Protein AF-A0A1T5GIB3-F1 (afdb_monomer_lite)

Radius of gyration: 11.94 Å; chains: 1; bounding box: 27×24×28 Å

Organism: NCBI:txid53254

pLDDT: mean 91.81, std 6.46, range [56.78, 97.5]

Structure (mmCIF, N/CA/C/O backbone):
data_AF-A0A1T5GIB3-F1
#
_entry.id   AF-A0A1T5GIB3-F1
#
loop_
_atom_site.group_PDB
_atom_site.id
_atom_site.type_symbol
_atom_site.label_atom_id
_atom_site.label_alt_id
_atom_site.label_comp_id
_atom_site.label_asym_id
_atom_site.label_entity_id
_atom_site.label_seq_id
_atom_site.pdbx_PDB_ins_code
_atom_site.Cartn_x
_atom_site.Cartn_y
_atom_site.Cartn_z
_atom_site.occupancy
_atom_site.B_iso_or_equiv
_atom_site.auth_seq_id
_atom_site.auth_comp_id
_atom_site.auth_asym_id
_atom_site.auth_atom_id
_atom_site.pdbx_PDB_model_num
ATOM 1 N N . MET A 1 1 ? 1.536 8.442 6.281 1.00 93.12 1 MET A N 1
ATOM 2 C CA . MET A 1 1 ? 0.271 8.766 5.580 1.00 93.12 1 MET A CA 1
ATOM 3 C C . MET A 1 1 ? -0.548 7.490 5.480 1.00 93.12 1 MET A C 1
ATOM 5 O O . MET A 1 1 ? 0.037 6.415 5.588 1.00 93.12 1 MET A O 1
ATOM 9 N N . PHE A 1 2 ? -1.867 7.590 5.321 1.00 95.62 2 PHE A N 1
ATOM 10 C CA . PHE A 1 2 ? -2.751 6.427 5.198 1.00 95.62 2 PHE A CA 1
ATOM 11 C C . PHE A 1 2 ? -3.432 6.413 3.842 1.00 95.62 2 PHE A C 1
ATOM 13 O O . PHE A 1 2 ? -3.676 7.462 3.249 1.00 95.62 2 PHE A O 1
ATOM 20 N N . GLY A 1 3 ? -3.688 5.212 3.343 1.00 95.94 3 GLY A N 1
ATOM 21 C CA . GLY A 1 3 ? -4.389 5.028 2.091 1.00 95.94 3 GLY A CA 1
ATOM 22 C C . GLY A 1 3 ? -4.905 3.613 1.925 1.00 95.94 3 GLY A C 1
ATOM 23 O O . GLY A 1 3 ? -4.676 2.722 2.751 1.00 95.94 3 GLY A O 1
ATOM 24 N N . THR A 1 4 ? -5.600 3.407 0.815 1.00 97.25 4 THR A N 1
ATOM 25 C CA . THR A 1 4 ? -6.237 2.136 0.479 1.00 97.25 4 THR A CA 1
ATOM 26 C C . THR A 1 4 ? -5.755 1.651 -0.880 1.00 97.25 4 THR A C 1
ATOM 28 O O . THR A 1 4 ? -5.724 2.411 -1.846 1.00 97.25 4 THR A O 1
ATOM 31 N N . ILE A 1 5 ? -5.398 0.372 -0.990 1.00 97.12 5 ILE A N 1
ATOM 32 C CA . ILE A 1 5 ? -5.008 -0.222 -2.273 1.00 97.12 5 ILE A CA 1
ATOM 33 C C . ILE A 1 5 ? -6.232 -0.286 -3.186 1.00 97.12 5 ILE A C 1
ATOM 35 O O . ILE A 1 5 ? -7.143 -1.075 -2.957 1.00 97.12 5 ILE A O 1
ATOM 39 N N . CYS A 1 6 ? -6.277 0.549 -4.224 1.00 96.88 6 CYS A N 1
ATOM 40 C CA . CYS A 1 6 ? -7.415 0.620 -5.145 1.00 96.88 6 CYS A CA 1
ATOM 41 C C . CYS A 1 6 ? -7.248 -0.316 -6.349 1.00 96.88 6 CYS A C 1
ATOM 43 O O . CYS A 1 6 ? -8.231 -0.716 -6.976 1.00 96.88 6 CYS A O 1
ATOM 45 N N . ARG A 1 7 ? -6.007 -0.697 -6.672 1.00 96.56 7 ARG A N 1
ATOM 46 C CA . ARG A 1 7 ? -5.695 -1.631 -7.756 1.00 96.56 7 ARG A CA 1
ATOM 47 C C . ARG A 1 7 ? -4.419 -2.400 -7.448 1.00 96.56 7 ARG A C 1
ATOM 49 O O . ARG A 1 7 ? -3.426 -1.802 -7.050 1.00 96.56 7 ARG A O 1
ATOM 56 N N . TRP A 1 8 ? -4.420 -3.701 -7.715 1.00 95.94 8 TRP A N 1
ATOM 57 C CA . TRP A 1 8 ? -3.234 -4.550 -7.627 1.00 95.94 8 TRP A CA 1
ATOM 58 C C . TRP A 1 8 ? -3.109 -5.403 -8.888 1.00 95.94 8 TRP A C 1
ATOM 60 O O . TRP A 1 8 ? -4.090 -5.993 -9.338 1.00 95.94 8 TRP A O 1
ATOM 70 N N . GLY A 1 9 ? -1.930 -5.402 -9.505 1.00 91.62 9 GLY A N 1
ATOM 71 C CA . GLY A 1 9 ? -1.633 -6.145 -10.725 1.00 91.62 9 GLY A CA 1
ATOM 72 C C . GLY A 1 9 ? -0.829 -7.414 -10.451 1.00 91.62 9 GLY A C 1
ATOM 73 O O . GLY A 1 9 ? -0.115 -7.523 -9.461 1.00 91.62 9 GLY A O 1
ATOM 74 N N . THR A 1 10 ? -0.863 -8.349 -11.399 1.00 82.50 10 THR A N 1
ATOM 75 C CA . THR A 1 10 ? -0.174 -9.653 -11.310 1.00 82.50 10 THR A CA 1
ATOM 76 C C . THR A 1 10 ? 1.353 -9.576 -11.392 1.00 82.50 10 THR A C 1
ATOM 78 O O . THR A 1 10 ? 2.031 -10.582 -11.221 1.00 82.50 10 THR A O 1
ATOM 81 N N . ARG A 1 11 ? 1.916 -8.394 -11.667 1.00 87.44 11 ARG A N 1
ATOM 82 C CA . ARG A 1 11 ? 3.366 -8.163 -11.766 1.00 87.44 11 ARG A CA 1
ATOM 83 C C . ARG A 1 11 ? 3.967 -7.567 -10.486 1.00 87.44 11 ARG A C 1
ATOM 85 O O . ARG A 1 11 ? 5.030 -6.958 -10.550 1.00 87.44 11 ARG A O 1
ATOM 92 N N . GLY A 1 12 ? 3.275 -7.686 -9.351 1.00 90.50 12 GLY A N 1
ATOM 93 C CA . GLY A 1 12 ? 3.761 -7.185 -8.064 1.00 90.50 12 GLY A CA 1
ATOM 94 C C . GLY A 1 12 ? 3.821 -5.658 -7.997 1.00 90.50 12 GLY A C 1
ATOM 95 O O . GLY A 1 12 ? 4.755 -5.101 -7.433 1.00 90.50 12 GLY A O 1
ATOM 96 N N . PHE A 1 13 ? 2.860 -4.964 -8.604 1.00 94.12 13 PHE A N 1
ATOM 97 C CA . PHE A 1 13 ? 2.692 -3.519 -8.457 1.00 94.12 13 PHE A CA 1
ATOM 98 C C . PHE A 1 13 ? 1.219 -3.144 -8.539 1.00 94.12 13 PHE A C 1
ATOM 100 O O . PHE A 1 13 ? 0.396 -3.894 -9.069 1.00 94.12 13 PHE A O 1
ATOM 107 N N . GLY A 1 14 ? 0.891 -1.949 -8.069 1.00 95.94 14 GLY A N 1
ATOM 108 C CA . GLY A 1 14 ? -0.473 -1.461 -8.059 1.00 95.94 14 GLY A CA 1
ATOM 109 C C . GLY A 1 14 ? -0.5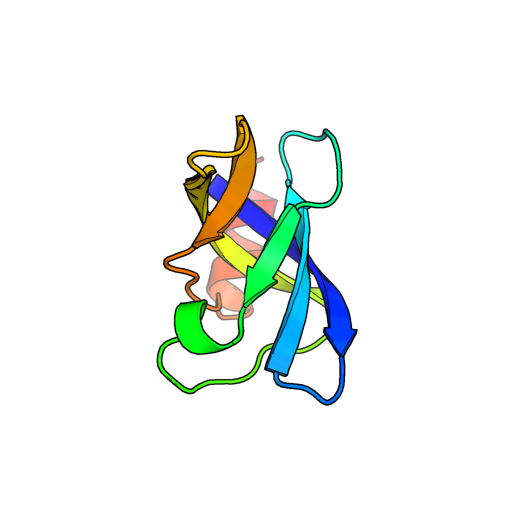64 0.037 -7.833 1.00 95.94 14 GLY A C 1
ATOM 110 O O . GLY A 1 14 ? 0.387 0.785 -8.068 1.00 95.94 14 GLY A O 1
ATOM 111 N N . PHE A 1 15 ? -1.738 0.447 -7.374 1.00 97.00 15 PHE A N 1
ATOM 112 C CA . PHE A 1 15 ? -2.057 1.822 -7.045 1.00 97.00 15 PHE A CA 1
ATOM 113 C C . PHE A 1 15 ? -2.698 1.899 -5.663 1.00 97.00 15 PHE A C 1
ATOM 115 O O . PHE A 1 15 ? -3.508 1.049 -5.275 1.00 97.00 15 PHE A O 1
ATOM 122 N N . LEU A 1 16 ? -2.310 2.939 -4.941 1.00 97.00 16 LEU A N 1
ATOM 123 C CA . LEU A 1 16 ? -2.809 3.313 -3.635 1.00 97.00 16 LEU A CA 1
ATOM 124 C C . LEU A 1 16 ? -3.576 4.623 -3.772 1.00 97.00 16 LEU A C 1
ATOM 126 O O . LEU A 1 16 ? -3.062 5.576 -4.349 1.00 97.00 16 LEU A O 1
ATOM 130 N N . ARG A 1 17 ? -4.780 4.676 -3.211 1.00 97.50 17 ARG A N 1
ATOM 131 C CA . ARG A 1 17 ? -5.537 5.912 -3.049 1.00 97.50 17 ARG A CA 1
ATOM 132 C C . ARG A 1 17 ? -5.213 6.530 -1.688 1.00 97.50 17 ARG A C 1
ATOM 134 O O . ARG A 1 17 ? -5.484 5.862 -0.686 1.00 97.50 17 ARG A O 1
ATOM 141 N N . PRO A 1 18 ? -4.637 7.740 -1.637 1.00 96.75 18 PRO A N 1
ATOM 142 C CA . 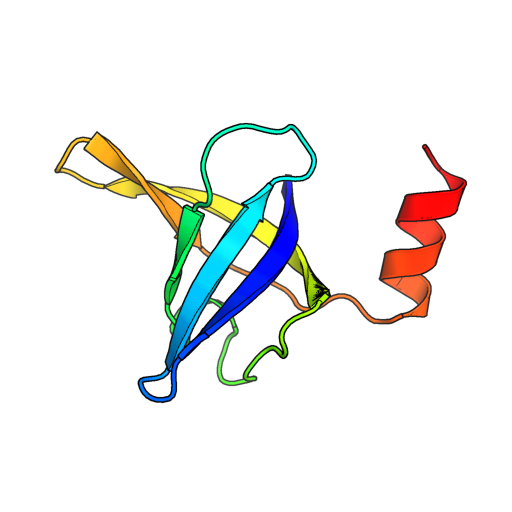PRO A 1 18 ? -4.406 8.456 -0.386 1.00 96.75 18 PRO A CA 1
ATOM 143 C C . PRO A 1 18 ? -5.717 8.831 0.317 1.00 96.75 18 PRO A C 1
ATOM 145 O O . PRO A 1 18 ? -6.708 9.149 -0.346 1.00 96.75 18 PRO A O 1
ATOM 148 N N . ASP A 1 19 ? -5.728 8.808 1.651 1.00 94.81 19 ASP A N 1
ATOM 149 C CA . ASP A 1 19 ? -6.897 9.215 2.447 1.00 94.81 19 ASP A CA 1
ATOM 150 C C . ASP A 1 19 ? -7.053 10.750 2.513 1.00 94.81 19 ASP A C 1
ATOM 152 O O . ASP A 1 19 ? -8.160 11.251 2.696 1.00 94.81 19 ASP A O 1
ATOM 156 N N . ASP A 1 20 ? -5.969 11.508 2.326 1.00 90.00 20 ASP A N 1
ATOM 157 C CA . ASP A 1 20 ? -5.962 12.977 2.240 1.00 90.00 20 ASP A CA 1
ATOM 158 C C . ASP A 1 20 ? -6.430 13.514 0.873 1.00 90.00 20 ASP A C 1
ATOM 160 O O . ASP A 1 20 ? -6.536 14.727 0.674 1.00 90.00 20 ASP A O 1
ATOM 164 N N . GLY A 1 21 ? -6.785 12.615 -0.048 1.00 85.19 21 GLY A N 1
ATOM 165 C CA . GLY A 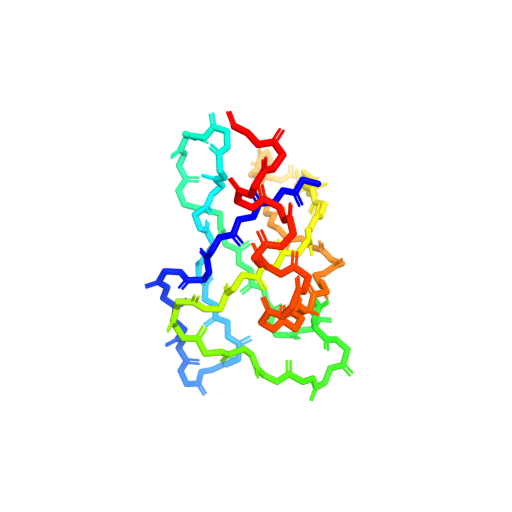1 21 ? -7.221 12.937 -1.402 1.00 85.19 21 GLY A CA 1
ATOM 166 C C . GLY A 1 21 ? -6.058 13.071 -2.389 1.00 85.19 21 GLY A C 1
ATOM 167 O O . GLY A 1 21 ? -4.919 12.724 -2.105 1.00 85.19 21 GLY A O 1
ATOM 168 N N . GLY A 1 22 ? -6.353 13.547 -3.600 1.00 88.88 22 GLY A N 1
ATOM 169 C CA . GLY A 1 22 ? -5.368 13.637 -4.683 1.00 88.88 22 GLY A CA 1
ATOM 170 C C . GLY A 1 22 ? -5.383 12.439 -5.635 1.00 88.88 22 GLY A C 1
ATOM 171 O O . GLY A 1 22 ? -6.361 11.693 -5.714 1.00 88.88 22 GLY A O 1
ATOM 172 N N . GLU A 1 23 ? -4.322 12.318 -6.432 1.00 93.44 23 GLU A N 1
ATOM 173 C CA . GLU A 1 23 ? -4.209 11.285 -7.465 1.00 93.44 23 GLU A CA 1
ATOM 174 C C . GLU A 1 23 ? -3.771 9.936 -6.880 1.00 93.44 23 GLU A C 1
ATOM 176 O O . GLU A 1 23 ? -3.029 9.869 -5.900 1.00 93.44 23 GLU A O 1
ATOM 181 N N . ASP A 1 24 ? -4.205 8.846 -7.515 1.00 96.31 24 ASP A N 1
ATOM 182 C CA . ASP A 1 24 ? -3.791 7.500 -7.125 1.00 96.31 24 ASP A CA 1
ATOM 183 C C . ASP A 1 24 ? -2.264 7.349 -7.304 1.00 96.31 24 ASP A C 1
ATOM 185 O O . ASP A 1 24 ? -1.718 7.509 -8.400 1.00 96.31 24 ASP A O 1
ATOM 189 N N . LEU A 1 25 ? -1.568 7.000 -6.222 1.00 96.12 25 LEU A N 1
ATOM 190 C CA . LEU A 1 25 ? -0.117 6.856 -6.191 1.00 96.12 25 LEU A CA 1
ATOM 191 C C . LEU A 1 25 ? 0.301 5.461 -6.649 1.00 96.12 25 LEU A C 1
ATOM 193 O O . LEU A 1 25 ? -0.216 4.444 -6.180 1.00 96.12 25 LEU A O 1
ATOM 197 N N . PHE A 1 26 ? 1.297 5.400 -7.529 1.00 95.88 26 PHE A N 1
ATOM 198 C CA . PHE A 1 26 ? 1.921 4.134 -7.900 1.00 95.88 26 PHE A CA 1
ATOM 199 C C . PHE A 1 26 ? 2.656 3.522 -6.702 1.00 95.88 26 PHE A C 1
ATOM 201 O O . PHE A 1 26 ? 3.358 4.225 -5.971 1.00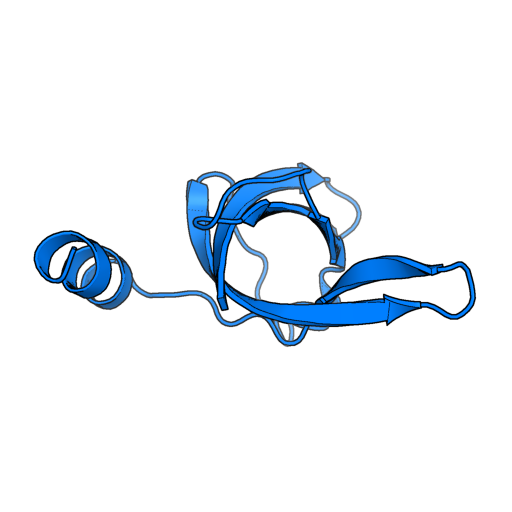 95.88 26 PHE A O 1
ATOM 208 N N . ILE A 1 27 ? 2.543 2.203 -6.535 1.00 95.69 27 ILE A N 1
ATOM 209 C CA . ILE A 1 27 ? 3.244 1.453 -5.493 1.00 95.69 27 ILE A CA 1
ATOM 210 C C . ILE A 1 27 ? 3.785 0.124 -6.030 1.00 95.69 27 ILE A C 1
ATOM 212 O O . ILE A 1 27 ? 3.082 -0.646 -6.686 1.00 95.69 27 ILE A O 1
ATOM 216 N N . HIS A 1 28 ? 5.056 -0.156 -5.739 1.00 95.19 28 HIS A N 1
ATOM 217 C CA . HIS A 1 28 ? 5.724 -1.406 -6.103 1.00 95.19 28 HIS A CA 1
ATOM 218 C C . HIS A 1 28 ? 5.648 -2.426 -4.955 1.00 95.19 28 HIS A C 1
ATOM 220 O O . HIS A 1 28 ? 5.730 -2.051 -3.788 1.00 95.19 28 HIS A O 1
ATOM 226 N N . GLY A 1 29 ? 5.584 -3.722 -5.265 1.00 93.62 29 GLY A N 1
ATOM 227 C CA . GLY A 1 29 ? 5.516 -4.835 -4.303 1.00 93.62 29 GLY A CA 1
ATOM 228 C C . GLY A 1 29 ? 6.670 -4.873 -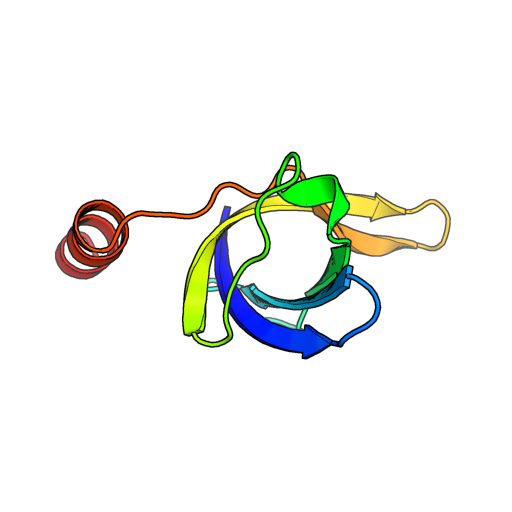3.308 1.00 93.62 29 GLY A C 1
ATOM 229 O O . GLY A 1 29 ? 6.496 -5.254 -2.153 1.00 93.62 29 GLY A O 1
ATOM 230 N N . ALA A 1 30 ? 7.832 -4.358 -3.712 1.00 93.00 30 ALA A N 1
ATOM 231 C CA . ALA A 1 30 ? 8.984 -4.188 -2.825 1.00 93.00 30 ALA A CA 1
ATOM 232 C C . ALA A 1 30 ? 8.693 -3.289 -1.606 1.00 93.00 30 ALA A C 1
ATOM 234 O O . ALA A 1 30 ? 9.371 -3.411 -0.589 1.00 93.00 30 ALA A O 1
ATOM 235 N N . ALA A 1 31 ? 7.679 -2.418 -1.674 1.00 94.00 31 ALA A N 1
ATOM 236 C CA . ALA A 1 31 ? 7.283 -1.572 -0.554 1.00 94.00 31 ALA A CA 1
ATOM 237 C C . ALA A 1 31 ? 6.748 -2.377 0.643 1.00 94.00 31 ALA A C 1
ATOM 239 O O . ALA A 1 31 ? 6.850 -1.891 1.764 1.00 94.00 31 ALA A O 1
ATOM 240 N N . PHE A 1 32 ? 6.236 -3.594 0.423 1.00 92.69 32 PHE A N 1
ATOM 241 C CA . PHE A 1 32 ? 5.540 -4.400 1.433 1.00 92.69 32 PHE A CA 1
ATOM 242 C C . PHE A 1 32 ? 6.396 -5.507 2.066 1.00 92.69 32 PHE A C 1
ATOM 244 O O . PHE A 1 32 ? 5.867 -6.445 2.660 1.00 92.69 32 PHE A O 1
ATOM 251 N N . LYS A 1 33 ? 7.729 -5.437 1.932 1.00 88.75 33 LYS A N 1
ATOM 252 C CA . LYS A 1 33 ? 8.675 -6.396 2.545 1.00 88.75 33 LYS A CA 1
ATOM 253 C C . LYS A 1 33 ? 8.343 -7.878 2.264 1.00 88.75 33 LYS A C 1
ATOM 255 O O . LYS A 1 33 ? 8.602 -8.736 3.101 1.00 88.75 33 LYS A O 1
ATOM 260 N N . GLY A 1 34 ? 7.792 -8.173 1.084 1.00 86.06 34 GLY A N 1
ATOM 261 C CA . GLY A 1 34 ? 7.492 -9.538 0.632 1.00 86.06 34 GLY A CA 1
ATOM 262 C C . GLY A 1 34 ? 6.076 -10.044 0.922 1.00 86.06 34 GLY A C 1
ATOM 263 O O . GLY A 1 34 ? 5.787 -11.190 0.596 1.00 86.06 34 GLY A O 1
ATOM 264 N N . ILE A 1 35 ? 5.193 -9.219 1.494 1.00 89.94 35 ILE A N 1
ATOM 265 C CA . ILE A 1 35 ? 3.775 -9.559 1.679 1.00 89.94 35 ILE A CA 1
ATOM 266 C C . ILE A 1 35 ? 2.953 -8.833 0.614 1.00 89.94 35 ILE A C 1
ATOM 268 O O . ILE A 1 35 ? 3.013 -7.613 0.517 1.00 89.94 35 ILE A O 1
ATOM 272 N N . GLU A 1 36 ? 2.179 -9.554 -0.192 1.00 90.75 36 GLU A N 1
ATOM 273 C CA . GLU A 1 36 ? 1.327 -8.909 -1.194 1.00 90.75 36 GLU A CA 1
ATOM 274 C C . GLU A 1 36 ? 0.037 -8.356 -0.561 1.00 90.75 36 GLU A C 1
ATOM 276 O O . GLU A 1 36 ? -0.617 -9.061 0.211 1.00 90.75 36 GLU A O 1
ATOM 281 N N . PRO A 1 37 ? -0.358 -7.107 -0.867 1.00 94.62 37 PRO A N 1
ATOM 282 C CA . PRO A 1 37 ? -1.652 -6.575 -0.462 1.00 94.62 37 PRO A CA 1
ATOM 283 C C . PRO A 1 37 ? -2.794 -7.136 -1.321 1.00 94.62 37 PRO A C 1
ATOM 285 O O . PRO A 1 37 ? -2.589 -7.632 -2.428 1.00 94.62 37 PRO A O 1
ATOM 288 N N . TYR A 1 38 ? -4.028 -6.933 -0.858 1.00 94.19 38 TYR A N 1
ATOM 289 C CA . TYR A 1 38 ? -5.239 -7.094 -1.664 1.00 94.19 38 TYR A CA 1
ATOM 290 C C . TYR A 1 38 ? -5.919 -5.742 -1.935 1.00 94.19 38 TYR A C 1
ATOM 292 O O . TYR A 1 38 ? -5.681 -4.749 -1.248 1.00 94.19 38 TYR A O 1
ATOM 300 N N . VAL A 1 39 ? -6.785 -5.687 -2.949 1.00 96.19 39 VAL A N 1
ATOM 301 C CA . VAL A 1 39 ? -7.573 -4.480 -3.257 1.00 96.19 39 VAL A CA 1
ATOM 302 C C . VAL A 1 39 ? -8.579 -4.212 -2.136 1.00 96.19 39 VAL A C 1
ATOM 304 O O . VAL A 1 39 ? -9.371 -5.082 -1.795 1.00 96.19 39 VAL A O 1
ATOM 307 N N . GLY A 1 40 ? -8.564 -3.003 -1.580 1.00 95.75 40 GLY A N 1
ATOM 308 C CA . GLY A 1 40 ? -9.331 -2.609 -0.396 1.00 95.75 40 GLY A CA 1
ATOM 309 C C . GLY A 1 40 ? -8.533 -2.685 0.909 1.00 95.75 40 GLY A C 1
ATOM 310 O O . GLY A 1 40 ? -9.013 -2.216 1.938 1.00 95.75 40 GLY A O 1
ATOM 311 N N . GLN A 1 41 ? -7.310 -3.222 0.882 1.00 95.81 41 GLN A N 1
ATOM 312 C CA . GLN A 1 41 ? -6.436 -3.259 2.051 1.00 95.81 41 GLN A CA 1
ATOM 313 C C . GLN A 1 41 ? -6.016 -1.841 2.455 1.00 95.81 41 GLN A C 1
ATOM 315 O O . GLN A 1 41 ? -5.468 -1.082 1.649 1.00 95.81 41 GLN A O 1
ATOM 320 N N . ARG A 1 42 ? -6.239 -1.512 3.731 1.00 96.06 42 ARG A N 1
ATOM 321 C CA . ARG A 1 42 ? -5.719 -0.303 4.378 1.00 96.06 42 ARG A CA 1
ATOM 322 C C . ARG A 1 42 ? -4.231 -0.451 4.652 1.00 96.06 42 ARG A C 1
ATOM 324 O O . ARG A 1 42 ? -3.795 -1.493 5.152 1.00 96.06 42 ARG A O 1
ATOM 331 N N . VAL A 1 43 ? -3.466 0.588 4.339 1.00 96.06 43 VAL A N 1
ATOM 332 C CA . VAL A 1 43 ? -2.017 0.596 4.533 1.00 96.06 43 VAL A CA 1
ATOM 333 C C . VAL A 1 43 ? -1.541 1.944 5.060 1.00 96.06 43 VAL A C 1
ATOM 335 O O . VAL A 1 43 ? -2.093 2.998 4.744 1.00 96.06 43 VAL A O 1
ATOM 338 N N . GLU A 1 44 ? -0.477 1.900 5.847 1.00 96.38 44 GLU A N 1
ATOM 339 C CA . GLU A 1 44 ? 0.340 3.065 6.158 1.00 96.38 44 GLU A CA 1
ATOM 340 C C . GLU A 1 44 ? 1.481 3.141 5.141 1.00 96.38 44 GLU A C 1
ATOM 342 O O . GLU A 1 44 ? 2.084 2.118 4.817 1.00 96.38 44 GLU A O 1
ATOM 347 N N . TYR A 1 45 ? 1.783 4.328 4.623 1.00 96.19 45 TYR A N 1
ATOM 348 C CA . TYR A 1 45 ? 2.843 4.524 3.636 1.00 96.19 45 TYR A CA 1
ATOM 349 C C . TYR A 1 45 ? 3.555 5.872 3.808 1.00 96.19 45 TYR A C 1
ATOM 351 O O . TYR A 1 45 ? 3.115 6.759 4.552 1.00 96.19 45 TYR A O 1
ATOM 359 N N . SER A 1 46 ? 4.674 6.026 3.101 1.00 95.50 46 SER A N 1
ATOM 360 C CA . SER A 1 46 ? 5.379 7.298 2.923 1.00 95.50 46 SER A CA 1
ATOM 361 C C . SER A 1 46 ? 5.481 7.647 1.443 1.00 95.50 46 SER A C 1
ATOM 363 O O . SER A 1 46 ? 5.647 6.763 0.602 1.00 95.50 46 SER A O 1
ATOM 365 N N . GLU A 1 47 ? 5.417 8.931 1.120 1.00 94.94 47 GLU A N 1
ATOM 366 C CA . GLU A 1 47 ? 5.667 9.406 -0.236 1.00 94.94 47 GLU A CA 1
ATOM 367 C C . GLU A 1 47 ? 7.162 9.448 -0.542 1.00 94.94 47 GLU A C 1
ATOM 369 O O . GLU A 1 47 ? 7.984 9.864 0.276 1.00 94.94 47 GLU A O 1
ATOM 374 N N . PHE A 1 48 ? 7.515 9.045 -1.755 1.00 94.25 48 PHE A N 1
ATOM 375 C CA . PHE A 1 48 ? 8.848 9.201 -2.303 1.00 94.25 48 PHE A CA 1
ATOM 376 C C . PHE A 1 48 ? 8.762 9.980 -3.612 1.00 94.25 48 PHE A C 1
ATOM 378 O O . PHE A 1 48 ? 8.037 9.594 -4.530 1.00 94.25 48 PHE A O 1
ATOM 385 N N . ARG A 1 49 ? 9.519 11.076 -3.708 1.00 93.31 49 ARG A N 1
ATOM 386 C CA . ARG A 1 49 ? 9.610 11.876 -4.930 1.00 93.31 49 ARG A CA 1
ATOM 387 C C . ARG A 1 49 ? 10.780 11.388 -5.778 1.00 93.31 49 ARG A C 1
ATOM 389 O O . ARG A 1 49 ? 11.938 11.490 -5.377 1.00 93.31 49 ARG A O 1
ATOM 396 N N . GLY A 1 50 ? 10.464 10.856 -6.952 1.00 87.38 50 GLY A N 1
ATOM 397 C CA . GLY A 1 50 ? 11.438 10.431 -7.945 1.00 87.38 50 GLY A CA 1
ATOM 398 C C . GLY A 1 50 ? 12.183 11.605 -8.583 1.00 87.38 50 GLY A C 1
ATOM 399 O O . GLY A 1 50 ? 11.761 12.761 -8.529 1.00 87.38 50 GLY A O 1
ATOM 400 N N . ARG A 1 51 ? 13.304 11.292 -9.243 1.00 87.50 51 ARG A N 1
ATOM 401 C CA . ARG A 1 51 ? 14.109 12.269 -10.006 1.00 87.50 51 ARG A CA 1
ATOM 402 C C . ARG A 1 51 ? 13.368 12.842 -11.219 1.00 87.50 51 ARG A C 1
ATOM 404 O O . ARG A 1 51 ? 13.730 13.904 -11.704 1.00 87.50 51 ARG A O 1
ATOM 411 N N . ASP A 1 52 ? 12.349 12.136 -11.693 1.00 87.88 52 ASP A N 1
ATOM 412 C CA . ASP A 1 52 ? 11.427 12.541 -12.756 1.00 87.88 52 ASP A CA 1
ATOM 413 C C . ASP A 1 52 ? 10.294 13.458 -12.254 1.00 87.88 52 ASP A C 1
ATOM 415 O O . ASP A 1 52 ? 9.413 13.831 -13.024 1.00 87.88 52 ASP A O 1
ATOM 419 N N . GLY A 1 53 ? 10.298 13.817 -10.965 1.00 88.44 53 GLY A N 1
ATOM 420 C CA . GLY A 1 53 ? 9.301 14.681 -10.336 1.00 88.44 53 GLY A CA 1
ATOM 421 C C . GLY A 1 53 ? 8.028 13.960 -9.892 1.00 88.44 53 GLY A C 1
ATOM 422 O O . GLY A 1 53 ? 7.218 14.572 -9.191 1.00 88.44 53 GLY A O 1
ATOM 423 N N . ARG A 1 54 ? 7.861 12.674 -10.232 1.00 90.19 54 ARG A N 1
ATOM 424 C CA . ARG A 1 54 ? 6.690 11.879 -9.847 1.00 90.19 54 ARG A CA 1
ATOM 425 C C . ARG A 1 54 ? 6.740 11.502 -8.373 1.00 90.19 54 ARG A C 1
ATOM 427 O O . ARG A 1 54 ? 7.806 11.222 -7.827 1.00 90.19 54 ARG A O 1
ATOM 434 N N . VAL A 1 55 ? 5.573 11.473 -7.741 1.00 94.00 55 VAL A N 1
ATOM 435 C CA . VAL A 1 55 ? 5.406 10.987 -6.369 1.00 94.00 55 VAL A CA 1
ATOM 436 C C . VAL A 1 55 ? 4.888 9.554 -6.424 1.00 94.00 55 VAL A C 1
ATOM 438 O O . VAL A 1 55 ? 3.968 9.248 -7.180 1.00 94.00 55 VAL A O 1
ATOM 441 N N . ILE A 1 56 ? 5.510 8.668 -5.650 1.00 94.94 56 ILE A N 1
ATOM 442 C CA . ILE A 1 56 ? 5.106 7.268 -5.497 1.00 94.94 56 ILE A CA 1
ATOM 443 C C . ILE A 1 56 ? 4.936 6.937 -4.017 1.00 94.94 56 ILE A C 1
ATOM 445 O O . ILE A 1 56 ? 5.541 7.582 -3.160 1.00 94.94 56 ILE A O 1
ATOM 449 N N . ALA A 1 57 ? 4.167 5.897 -3.713 1.00 96.44 57 ALA A N 1
ATOM 450 C CA . ALA A 1 57 ? 4.085 5.362 -2.362 1.00 96.44 57 ALA A CA 1
ATOM 451 C C . ALA A 1 57 ? 5.196 4.321 -2.122 1.00 96.44 57 ALA A C 1
ATOM 453 O O . ALA A 1 57 ? 5.459 3.446 -2.952 1.00 96.44 57 ALA A O 1
ATOM 454 N N . ALA A 1 58 ? 5.850 4.419 -0.967 1.00 95.06 58 ALA A N 1
ATOM 455 C CA . ALA A 1 58 ? 6.955 3.569 -0.536 1.00 95.06 58 ALA A CA 1
ATOM 456 C C . ALA A 1 58 ? 6.832 3.209 0.956 1.00 95.06 58 ALA A C 1
ATOM 458 O O . ALA A 1 58 ? 6.026 3.790 1.684 1.00 95.06 58 ALA A O 1
ATOM 459 N N . ASN A 1 59 ? 7.660 2.258 1.412 1.00 94.75 59 ASN A N 1
ATOM 460 C CA . ASN A 1 59 ? 7.722 1.795 2.808 1.00 94.75 59 ASN A CA 1
ATOM 461 C C . ASN A 1 59 ? 6.343 1.442 3.391 1.00 94.75 59 ASN A C 1
ATOM 463 O O . ASN A 1 59 ? 5.989 1.885 4.482 1.00 94.75 59 ASN A O 1
ATOM 467 N N . ALA A 1 60 ? 5.552 0.679 2.639 1.00 95.94 60 ALA A N 1
ATOM 468 C CA . ALA A 1 60 ? 4.170 0.422 2.993 1.00 95.94 60 ALA A CA 1
ATOM 469 C C . ALA A 1 60 ? 4.040 -0.690 4.039 1.00 95.94 60 ALA A C 1
ATOM 471 O O . ALA A 1 60 ? 4.685 -1.739 3.961 1.00 95.94 60 ALA A O 1
ATOM 472 N N . LYS A 1 61 ? 3.157 -0.468 5.008 1.00 95.69 61 LYS A N 1
ATOM 473 C CA . LYS A 1 61 ? 2.806 -1.421 6.054 1.00 95.69 61 LYS A CA 1
ATOM 474 C C . LYS A 1 61 ? 1.325 -1.753 5.951 1.00 95.69 61 LYS A C 1
ATOM 476 O O . LYS A 1 61 ? 0.480 -0.861 5.998 1.00 95.69 61 LYS A O 1
ATOM 481 N N . LEU A 1 62 ? 1.023 -3.042 5.825 1.00 95.12 62 LEU A N 1
ATOM 482 C CA . LEU A 1 62 ? -0.354 -3.526 5.856 1.00 95.12 62 LEU A CA 1
ATOM 483 C C . LEU A 1 62 ? -0.913 -3.344 7.265 1.00 95.12 62 LEU A C 1
ATOM 485 O O . LEU A 1 62 ? -0.262 -3.721 8.242 1.00 95.12 62 LEU A O 1
ATOM 489 N N . LEU A 1 63 ? -2.097 -2.751 7.355 1.00 94.44 63 LEU A N 1
ATOM 490 C CA . LEU A 1 63 ? -2.806 -2.610 8.617 1.00 94.44 63 LEU A CA 1
ATOM 491 C C . LEU A 1 63 ? -3.717 -3.817 8.828 1.00 94.44 63 LEU A C 1
ATOM 493 O O . LEU A 1 63 ? -4.413 -4.240 7.904 1.00 94.44 63 LEU A O 1
ATOM 497 N N . SER A 1 64 ? -3.724 -4.362 10.043 1.00 91.31 64 SER A N 1
ATOM 498 C CA . SER A 1 64 ? -4.750 -5.329 10.435 1.00 91.31 64 SER A CA 1
ATOM 499 C C . SER A 1 64 ? -6.131 -4.670 10.421 1.00 91.31 64 SER A C 1
ATOM 501 O O . SER A 1 64 ? -6.242 -3.444 10.469 1.00 91.31 64 SER A O 1
ATOM 503 N N . GLU A 1 65 ? -7.196 -5.470 10.388 1.00 88.06 65 GLU A N 1
ATOM 504 C CA . GLU A 1 65 ? -8.563 -4.940 10.464 1.00 88.06 65 GLU A CA 1
ATOM 505 C C . GLU A 1 65 ? -8.774 -4.088 11.719 1.00 88.06 65 GLU A C 1
ATOM 507 O O . GLU A 1 65 ? -9.335 -3.003 11.633 1.00 88.06 65 GLU A O 1
ATOM 512 N N . GLU A 1 66 ? -8.234 -4.520 12.859 1.00 90.31 66 GLU A N 1
ATOM 513 C CA . GLU A 1 66 ? -8.311 -3.792 14.128 1.00 90.31 66 GLU A CA 1
ATOM 514 C C . GLU A 1 66 ? -7.587 -2.436 14.064 1.00 90.31 66 GLU A C 1
ATOM 516 O O . GLU A 1 66 ? -8.109 -1.424 14.523 1.00 90.31 66 GLU A O 1
ATOM 521 N N . GLN A 1 67 ? -6.418 -2.381 13.414 1.00 91.50 67 GLN A N 1
ATOM 522 C CA . GLN A 1 67 ? -5.696 -1.127 13.171 1.00 91.50 67 GLN A CA 1
ATOM 523 C C . GLN A 1 67 ? -6.446 -0.222 12.189 1.00 91.50 67 GLN A C 1
ATOM 525 O O . GLN A 1 67 ? -6.511 0.992 12.381 1.00 91.50 67 GLN A O 1
ATOM 530 N N . ALA A 1 68 ? -7.014 -0.803 11.133 1.00 87.75 68 ALA A N 1
ATOM 531 C CA . ALA A 1 68 ? -7.791 -0.072 10.146 1.00 87.75 68 ALA A CA 1
ATOM 532 C C . ALA A 1 68 ? -9.078 0.507 10.751 1.00 87.75 68 ALA A C 1
ATOM 534 O O . ALA A 1 68 ? -9.446 1.625 10.392 1.00 87.75 68 ALA A O 1
ATOM 535 N N . GLU A 1 69 ? -9.723 -0.224 11.663 1.00 87.62 69 GLU A N 1
ATOM 536 C CA . GLU A 1 69 ? -10.927 0.189 12.383 1.00 87.62 69 GLU A CA 1
ATOM 537 C C . GLU A 1 69 ? -10.627 1.246 13.444 1.00 87.62 69 GLU A C 1
ATOM 539 O O . GLU A 1 69 ? -11.317 2.261 13.505 1.00 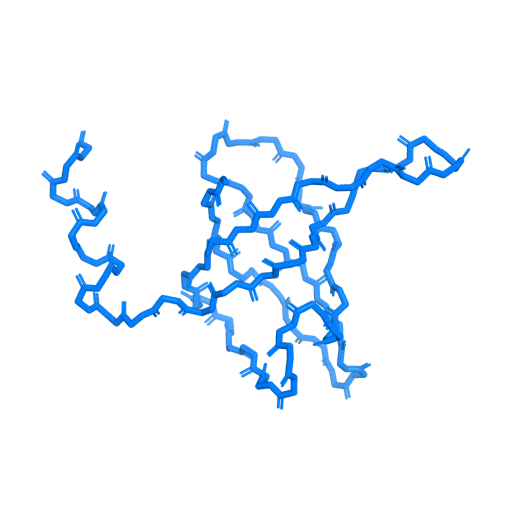87.62 69 GLU A O 1
ATOM 544 N N . ALA A 1 70 ? -9.537 1.094 14.201 1.00 85.81 70 ALA A N 1
ATOM 545 C CA . ALA A 1 70 ? -9.081 2.122 15.136 1.00 85.81 70 ALA A CA 1
ATOM 546 C C . ALA A 1 70 ? -8.883 3.481 14.438 1.00 85.81 70 ALA A C 1
ATOM 548 O O . ALA A 1 70 ? -9.248 4.518 14.984 1.00 85.81 70 ALA A O 1
ATOM 549 N N . LEU A 1 71 ? -8.384 3.485 13.196 1.00 82.44 71 LEU A N 1
ATOM 550 C CA . LEU A 1 71 ? -8.269 4.704 12.386 1.00 82.44 71 LEU A CA 1
ATOM 551 C C . LEU A 1 71 ? -9.615 5.267 11.905 1.00 82.44 71 LEU A C 1
ATOM 553 O O . LEU A 1 71 ? -9.682 6.450 11.597 1.00 82.44 71 LEU A O 1
ATOM 557 N N . ARG A 1 72 ? -10.675 4.454 11.798 1.00 78.19 72 ARG A N 1
ATOM 558 C CA . ARG A 1 72 ? -12.023 4.935 11.438 1.00 78.19 72 ARG A CA 1
ATOM 559 C C . ARG A 1 72 ? -12.746 5.581 12.612 1.00 78.19 72 ARG A C 1
ATOM 561 O O . ARG A 1 72 ? -13.525 6.492 12.392 1.00 78.19 72 ARG A O 1
ATOM 568 N N . VAL A 1 73 ? -12.500 5.106 13.831 1.00 78.06 73 VAL A N 1
ATOM 569 C CA . VAL A 1 73 ? -13.158 5.602 15.055 1.00 78.06 73 VAL A CA 1
ATOM 570 C C . VAL A 1 73 ? -12.543 6.917 15.553 1.00 78.06 73 VAL A C 1
ATOM 572 O O . VAL A 1 73 ? -13.173 7.652 16.308 1.00 78.06 73 VAL A O 1
ATOM 575 N N . LEU A 1 74 ? -11.309 7.218 15.140 1.00 71.69 74 LEU A N 1
ATOM 576 C CA . LEU A 1 74 ? -10.574 8.423 15.535 1.00 71.69 74 LEU A CA 1
ATOM 577 C C . LEU A 1 74 ? -10.728 9.610 14.562 1.00 71.69 74 LEU A C 1
ATOM 579 O O . LEU A 1 74 ? -10.110 10.649 14.801 1.00 71.69 74 LEU A O 1
ATOM 583 N N . GLY A 1 75 ? -11.508 9.463 13.486 1.00 56.78 75 GLY A N 1
ATOM 584 C CA . GLY A 1 75 ? -11.836 10.525 12.523 1.00 56.78 75 GLY A CA 1
ATOM 585 C C . GLY A 1 75 ? -13.309 10.895 12.568 1.00 56.78 75 GLY A C 1
ATOM 586 O O . GLY A 1 75 ? -13.611 12.061 12.235 1.00 56.78 75 GLY A O 1
#

Foldseek 3Di:
DKWFFQFDDPVQWGWTADPVGDDTATDGNVQAVNDGDDGGFMWDWDWDQDPVRGIHTHNIYTDDPVRVVVVVVVD

Sequence (75 aa):
MFGTICRWGTRGFGFLRPDDGGEDLFIHGAAFKGIEPYVGQRVEYSEFRGRDGRVIAANAKLLSEEQAEALRVLG

Secondary structure (DSSP, 8-state):
-EEEEEEEETTTEEEEEETT-SSPEEEEGGGGTTPPP-TT-EEEEEEEE-TTS-EEEEEEEEPPHHHHHHHHHT-

InterPro domains:
  IPR002059 Cold-shock protein Csp, DNA-binding [PF00313] (3-59)
  IPR002059 Cold-shock protein Csp, DNA-binding [PS51857] (1-62)
  IPR011129 Cold-shock domain [SM00357] (2-63)
  IPR012340 Nucleic acid-binding, OB-fold [G3DSA:2.40.50.140] (1-68)
  IPR012340 Nucleic acid-binding, OB-fold [SSF50249] (2-65)